Protein AF-D7F5A8-F1 (afdb_monomer)

pLDDT: mean 96.73, std 1.99, range [87.94, 98.25]

Solvent-accessible surface are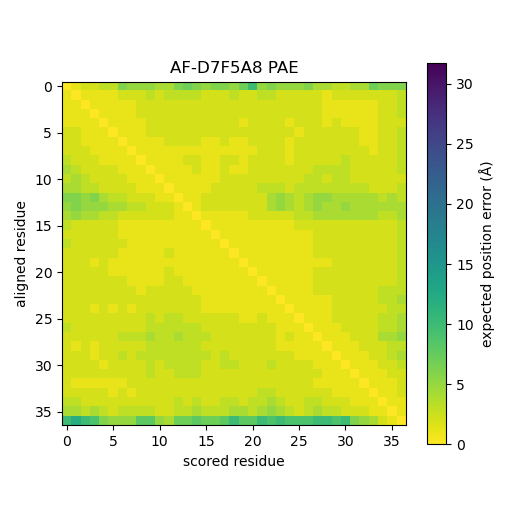a (backbone atoms only — not comparable to full-atom values): 2776 Å² total; per-residue (Å²): 139,86,88,83,88,82,85,75,54,58,61,96,73,69,51,26,64,59,54,41,54,77,70,50,76,50,79,91,59,93,78,87,87,86,87,88,134

Organism: Aegilops comosa (NCBI:txid4485)

Radius of gyration: 10.57 Å; Cα contacts (8 Å, |Δi|>4): 13; chains: 1; bounding box: 20×13×29 Å

Se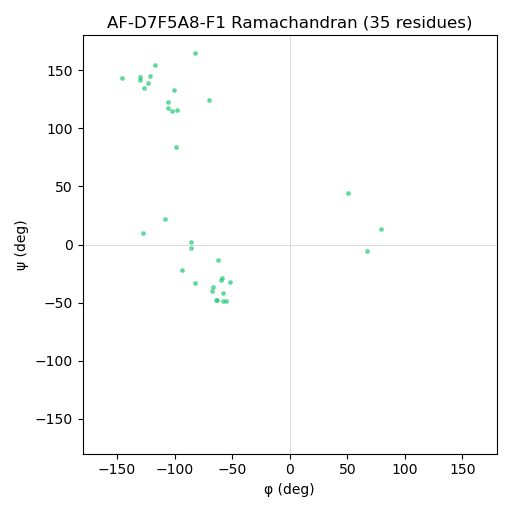quence (37 aa):
GTVALLFQPAEEGGGGAKKMVEAGAVENIEVMFGLHV

Foldseek 3Di:
DDDDDDDFPPVVVVCRVVVCVVVVVCVPPPDDDDDDD

Mean predicted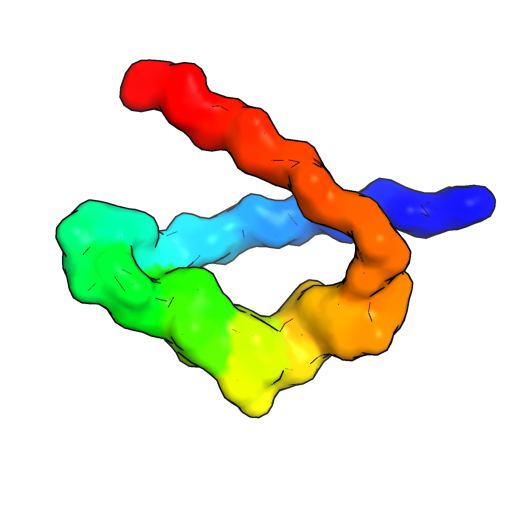 aligned error: 2.11 Å

InterPro domains:
  IPR002933 Peptidase M20 [PF01546] (1-37)
  IPR017439 Amidohydrolase [PTHR11014] (1-37)

Secondary structure (DSSP, 8-state):
----------TTTT-HHHHHHHTTTTTT-S-------

Structure (mmCIF, N/CA/C/O backbone):
data_AF-D7F5A8-F1
#
_entry.id   AF-D7F5A8-F1
#
loop_
_atom_site.group_PDB
_atom_site.id
_atom_site.type_symbol
_atom_site.label_atom_id
_atom_site.label_alt_id
_atom_site.label_comp_id
_atom_site.label_asym_id
_atom_site.label_entity_id
_atom_site.label_seq_id
_atom_site.pdbx_PDB_ins_code
_atom_site.Cartn_x
_atom_site.Cartn_y
_atom_site.Cartn_z
_atom_site.occupancy
_atom_site.B_iso_or_equiv
_atom_site.auth_seq_id
_atom_site.auth_comp_id
_atom_site.auth_asym_id
_atom_site.auth_atom_id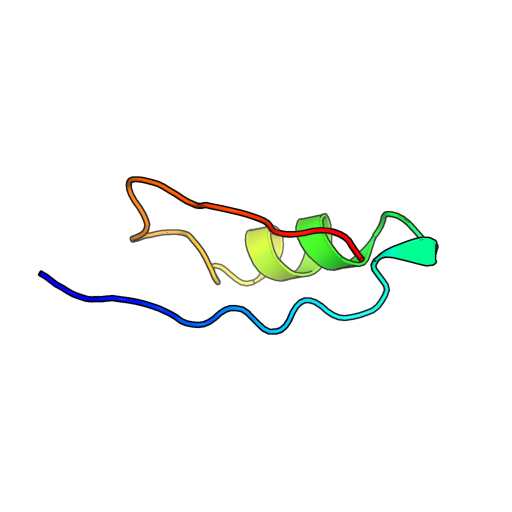
_atom_site.pdbx_PDB_model_num
ATOM 1 N N . GLY A 1 1 ? -11.292 1.534 15.569 1.00 91.31 1 GLY A N 1
ATOM 2 C CA . GLY A 1 1 ? -10.648 1.017 14.347 1.00 91.31 1 GLY A CA 1
ATOM 3 C C . GLY A 1 1 ? -9.852 2.128 13.701 1.00 91.31 1 GLY A C 1
ATOM 4 O O . GLY A 1 1 ? -10.054 3.281 14.068 1.00 91.31 1 GLY A O 1
ATOM 5 N N . THR A 1 2 ? -8.977 1.788 12.763 1.00 97.69 2 THR A N 1
ATOM 6 C CA . THR A 1 2 ? -8.104 2.743 12.069 1.00 97.69 2 THR A CA 1
ATOM 7 C C . THR A 1 2 ? -8.284 2.559 10.571 1.00 97.69 2 THR A C 1
ATOM 9 O O . THR A 1 2 ? -8.299 1.428 10.097 1.00 97.69 2 THR A O 1
ATOM 12 N N . VAL A 1 3 ? -8.423 3.660 9.836 1.00 97.31 3 VAL A N 1
ATOM 13 C CA . VAL A 1 3 ? -8.418 3.654 8.370 1.00 97.31 3 VAL A CA 1
ATOM 14 C C . VAL A 1 3 ? -7.085 4.226 7.912 1.00 97.31 3 VAL A C 1
ATOM 16 O O . VAL A 1 3 ? -6.741 5.350 8.276 1.00 97.31 3 VAL A O 1
ATOM 19 N N . ALA A 1 4 ? -6.337 3.450 7.131 1.00 97.38 4 ALA A N 1
ATOM 20 C CA . ALA A 1 4 ? -5.106 3.891 6.489 1.00 97.38 4 ALA A CA 1
ATOM 21 C C . ALA A 1 4 ? -5.386 4.239 5.022 1.00 97.38 4 ALA A C 1
ATOM 23 O O . ALA A 1 4 ? -6.031 3.469 4.312 1.00 97.38 4 ALA A O 1
ATOM 24 N N . LEU A 1 5 ? -4.892 5.393 4.570 1.00 97.69 5 LEU A N 1
ATOM 25 C CA . LEU A 1 5 ? -4.937 5.793 3.164 1.00 97.6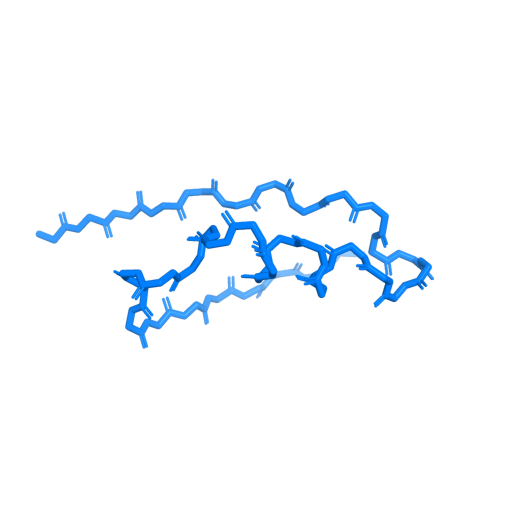9 5 LEU A CA 1
ATOM 26 C C . LEU A 1 5 ? -3.588 5.470 2.519 1.00 97.69 5 LEU A C 1
ATOM 28 O O . LEU A 1 5 ? -2.562 6.027 2.909 1.00 97.69 5 LEU A O 1
ATOM 32 N N . LEU A 1 6 ? -3.592 4.558 1.548 1.00 96.56 6 LEU A N 1
ATOM 33 C CA . LEU A 1 6 ? -2.396 4.110 0.840 1.00 96.56 6 LEU A CA 1
ATOM 34 C C . LEU A 1 6 ? -2.325 4.770 -0.536 1.00 96.56 6 LEU A C 1
ATOM 36 O O . LEU A 1 6 ? -3.151 4.512 -1.407 1.00 96.56 6 LEU A O 1
ATOM 40 N N . PHE A 1 7 ? -1.304 5.598 -0.735 1.00 96.62 7 PHE A N 1
ATOM 41 C CA . PHE A 1 7 ? -1.013 6.232 -2.018 1.00 96.62 7 PHE A CA 1
ATOM 42 C C . PHE A 1 7 ? 0.094 5.443 -2.723 1.00 96.62 7 PHE A C 1
ATOM 44 O O . PHE A 1 7 ? 1.276 5.759 -2.590 1.00 96.62 7 PHE A O 1
ATOM 51 N N . GLN A 1 8 ? -0.291 4.369 -3.417 1.00 97.69 8 GLN A N 1
ATOM 52 C CA . GLN A 1 8 ? 0.654 3.494 -4.108 1.00 97.69 8 GLN A CA 1
ATOM 53 C C . GLN A 1 8 ? 1.276 4.191 -5.333 1.00 97.69 8 GLN A C 1
ATOM 55 O O . GLN A 1 8 ? 0.539 4.611 -6.224 1.00 97.69 8 GLN A O 1
ATOM 60 N N . PRO A 1 9 ? 2.616 4.279 -5.438 1.00 97.38 9 PRO A N 1
ATOM 61 C CA . PRO A 1 9 ? 3.278 4.773 -6.642 1.00 97.38 9 PRO A CA 1
ATOM 62 C C . PRO A 1 9 ? 3.416 3.673 -7.704 1.00 97.38 9 PRO A C 1
ATOM 64 O O . PRO A 1 9 ? 3.337 2.491 -7.386 1.00 97.38 9 PRO A O 1
ATOM 67 N N . ALA A 1 10 ? 3.721 4.057 -8.948 1.00 97.00 10 ALA A N 1
ATOM 68 C CA . ALA A 1 10 ? 4.174 3.145 -10.010 1.00 97.00 10 ALA A CA 1
ATOM 69 C C . ALA A 1 10 ? 3.288 1.891 -10.205 1.00 97.00 10 ALA A C 1
ATOM 71 O O . ALA A 1 10 ? 3.800 0.775 -10.333 1.00 97.00 10 ALA A O 1
ATOM 72 N N . GLU A 1 11 ? 1.966 2.085 -10.202 1.00 96.75 11 GLU A N 1
ATOM 73 C CA . GLU A 1 11 ? 0.973 1.025 -10.428 1.00 96.75 11 GLU A CA 1
ATOM 74 C C . GLU A 1 11 ? 1.101 0.424 -11.834 1.00 96.75 11 GLU A C 1
ATOM 76 O O . GLU A 1 11 ? 1.286 -0.784 -11.941 1.00 96.75 11 GLU A O 1
ATOM 81 N N . GLU A 1 12 ? 1.194 1.273 -12.861 1.00 96.12 12 GLU A N 1
ATOM 82 C CA . GLU A 1 12 ? 1.361 0.896 -14.277 1.00 96.12 12 GLU A CA 1
ATOM 83 C C . GLU A 1 12 ? 2.533 -0.069 -14.530 1.00 96.12 12 GLU A C 1
ATOM 85 O O . GLU A 1 12 ? 2.507 -0.909 -15.427 1.00 96.12 12 GLU A O 1
ATOM 90 N N . GLY A 1 13 ? 3.600 0.044 -13.731 1.00 94.88 13 GLY A N 1
ATOM 91 C CA . GLY A 1 13 ? 4.780 -0.818 -13.831 1.00 94.88 13 GLY A CA 1
ATOM 92 C C . GLY A 1 13 ? 4.664 -2.136 -13.058 1.00 94.88 13 GLY A C 1
ATOM 93 O O . GLY A 1 13 ? 5.617 -2.913 -13.043 1.00 94.88 13 GLY A O 1
ATOM 94 N N . GLY A 1 14 ? 3.566 -2.362 -12.333 1.00 93.75 14 GLY A N 1
ATOM 95 C CA . GLY A 1 14 ? 3.306 -3.547 -11.505 1.00 93.75 14 GLY A CA 1
ATOM 96 C C . GLY A 1 14 ? 4.213 -3.717 -10.274 1.00 93.75 14 GLY A C 1
ATOM 97 O O . GLY A 1 14 ? 4.011 -4.629 -9.474 1.00 93.75 14 GLY A O 1
ATOM 98 N N . GLY A 1 15 ? 5.227 -2.864 -10.094 1.00 96.56 15 GLY A N 1
ATOM 99 C CA . GLY A 1 15 ? 6.243 -3.006 -9.043 1.00 96.56 15 GLY A CA 1
ATOM 100 C C . GLY A 1 15 ? 5.953 -2.238 -7.751 1.00 96.56 15 GLY A C 1
ATOM 101 O O . GLY A 1 15 ? 6.494 -2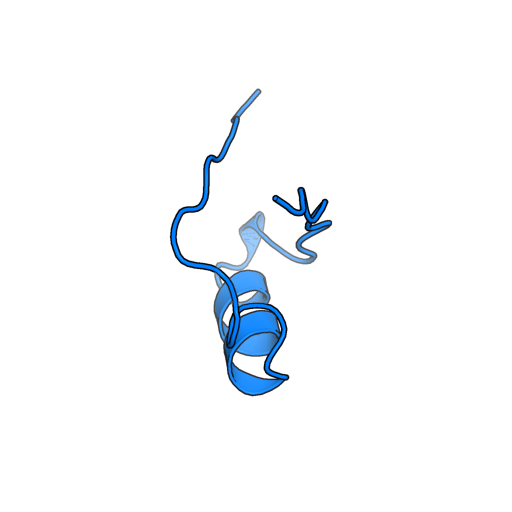.591 -6.699 1.00 96.56 15 GLY A O 1
ATOM 102 N N . GLY A 1 16 ? 5.110 -1.204 -7.810 1.00 98.00 16 GLY A N 1
ATOM 103 C CA . GLY A 1 16 ? 4.846 -0.303 -6.685 1.00 98.00 16 GLY A CA 1
ATOM 104 C C . GLY A 1 16 ? 4.315 -1.006 -5.440 1.00 98.00 16 GLY A C 1
ATOM 105 O O . GLY A 1 16 ? 4.867 -0.846 -4.350 1.00 98.00 16 GLY A O 1
ATOM 106 N N . ALA A 1 17 ? 3.301 -1.854 -5.623 1.00 97.56 17 ALA A N 1
ATOM 107 C CA . ALA A 1 17 ? 2.694 -2.634 -4.548 1.00 97.56 17 ALA A CA 1
ATOM 108 C C . ALA A 1 17 ? 3.732 -3.488 -3.801 1.00 97.56 17 ALA A C 1
ATOM 110 O O . ALA A 1 17 ? 3.829 -3.429 -2.576 1.00 97.56 17 ALA A O 1
ATOM 111 N N . LYS A 1 18 ? 4.572 -4.229 -4.540 1.00 97.81 18 LYS A N 1
ATOM 112 C CA . LYS A 1 18 ? 5.608 -5.095 -3.957 1.00 97.81 18 LYS A CA 1
ATOM 113 C C . LYS A 1 18 ? 6.577 -4.303 -3.076 1.00 97.81 18 LYS A C 1
ATOM 115 O O . LYS A 1 18 ? 6.906 -4.755 -1.983 1.00 97.81 18 LYS A O 1
ATOM 120 N N . LYS A 1 19 ? 6.993 -3.109 -3.513 1.00 98.06 19 LYS A N 1
ATOM 121 C CA . LYS A 1 19 ? 7.889 -2.241 -2.733 1.00 98.06 19 LYS A CA 1
ATOM 122 C C . LYS A 1 19 ? 7.252 -1.700 -1.460 1.00 98.06 19 LYS A C 1
ATOM 124 O O . LYS A 1 19 ? 7.937 -1.617 -0.446 1.00 98.06 19 LYS A O 1
ATOM 129 N N . MET A 1 20 ? 5.960 -1.384 -1.481 1.00 98.00 20 MET A N 1
ATOM 130 C CA . MET A 1 20 ? 5.250 -0.971 -0.268 1.00 98.00 20 MET A CA 1
ATOM 131 C C . MET A 1 20 ? 5.115 -2.114 0.743 1.00 98.00 20 MET A C 1
ATOM 133 O O . MET A 1 20 ? 5.298 -1.887 1.937 1.00 98.00 20 MET A O 1
ATOM 137 N N . VAL A 1 21 ? 4.850 -3.338 0.275 1.00 97.88 21 VAL A N 1
ATOM 138 C CA . VAL A 1 21 ? 4.799 -4.529 1.139 1.00 97.88 21 VAL A CA 1
ATOM 139 C C . VAL A 1 21 ? 6.168 -4.816 1.756 1.00 97.88 21 VAL A C 1
ATOM 141 O O . VAL A 1 21 ? 6.255 -4.984 2.967 1.00 97.88 21 VAL A O 1
ATOM 144 N N . GLU A 1 22 ? 7.241 -4.803 0.957 1.00 98.25 22 GLU A N 1
ATOM 145 C CA . GLU A 1 22 ? 8.622 -4.973 1.446 1.00 98.25 22 GLU A CA 1
ATOM 146 C C . GLU A 1 22 ? 9.021 -3.902 2.483 1.00 98.25 22 GLU A C 1
ATOM 148 O O . GLU A 1 22 ? 9.840 -4.172 3.355 1.00 98.25 22 GLU A O 1
ATOM 153 N N . ALA A 1 23 ? 8.438 -2.702 2.404 1.00 97.94 23 ALA A N 1
ATOM 154 C CA . ALA A 1 23 ? 8.653 -1.607 3.353 1.00 97.94 23 ALA A CA 1
ATOM 155 C C . ALA A 1 23 ? 7.743 -1.663 4.599 1.00 97.94 23 ALA A C 1
ATOM 157 O O . ALA A 1 23 ? 7.780 -0.745 5.416 1.00 97.94 23 ALA A O 1
ATOM 1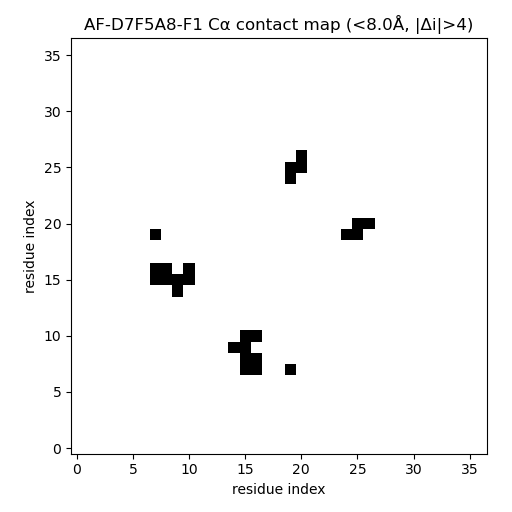58 N N . GLY A 1 24 ? 6.903 -2.694 4.733 1.00 98.06 24 GLY A N 1
ATOM 159 C CA . GLY A 1 24 ? 6.028 -2.892 5.890 1.00 98.06 24 GLY A CA 1
ATOM 160 C C . GLY A 1 24 ? 4.751 -2.041 5.892 1.00 98.06 24 GLY A C 1
ATOM 161 O O . GLY A 1 24 ? 4.054 -1.969 6.904 1.00 98.06 2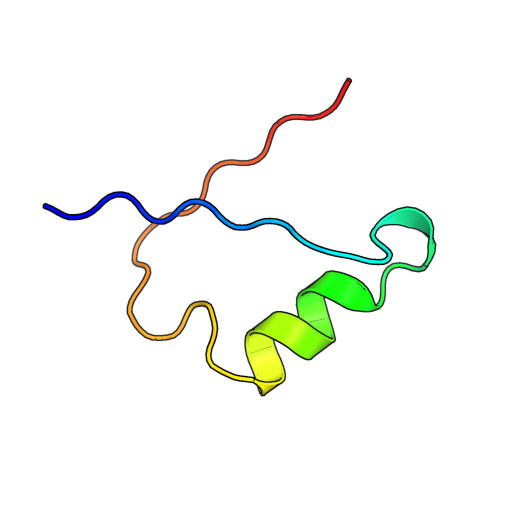4 GLY A O 1
ATOM 162 N N . ALA A 1 25 ? 4.385 -1.414 4.767 1.00 97.56 25 ALA A N 1
ATOM 163 C CA . ALA A 1 25 ? 3.261 -0.468 4.698 1.00 97.56 25 ALA A CA 1
ATOM 164 C C . ALA A 1 25 ? 1.885 -1.081 5.033 1.00 97.56 25 ALA A C 1
ATOM 166 O O . ALA A 1 25 ? 0.916 -0.347 5.223 1.00 97.56 25 ALA A O 1
ATOM 167 N N . VAL A 1 26 ? 1.786 -2.414 5.080 1.00 97.00 26 VAL A N 1
ATOM 168 C CA . VAL A 1 26 ? 0.531 -3.154 5.281 1.00 97.00 26 VAL A CA 1
ATOM 169 C C . VAL A 1 26 ? 0.588 -4.178 6.422 1.00 97.00 26 VAL A C 1
ATOM 171 O O . VAL A 1 26 ? -0.347 -4.955 6.570 1.00 97.00 26 VAL A O 1
ATOM 174 N N . GLU A 1 27 ? 1.638 -4.191 7.252 1.00 97.31 27 GLU A N 1
ATOM 175 C CA . GLU A 1 27 ? 1.835 -5.229 8.290 1.00 97.31 27 GLU A CA 1
ATOM 176 C C . GLU A 1 27 ? 0.704 -5.305 9.327 1.00 97.31 27 GLU A C 1
ATOM 178 O O . GLU A 1 27 ? 0.408 -6.376 9.845 1.00 97.31 27 GLU A O 1
ATOM 183 N N . ASN A 1 28 ? 0.048 -4.176 9.607 1.00 96.81 28 ASN A N 1
ATOM 184 C CA . ASN A 1 28 ? -1.041 -4.071 10.584 1.00 96.81 28 ASN A CA 1
ATOM 185 C C . ASN A 1 28 ? -2.417 -3.873 9.919 1.00 96.81 28 ASN A C 1
ATOM 187 O O . ASN A 1 28 ? -3.330 -3.324 10.539 1.00 96.81 28 ASN A O 1
ATOM 191 N N . ILE A 1 29 ? -2.558 -4.254 8.644 1.00 97.69 29 ILE A N 1
ATOM 192 C CA . ILE A 1 29 ? -3.790 -4.087 7.866 1.00 97.69 29 ILE A CA 1
ATOM 193 C C . ILE A 1 29 ? -4.484 -5.442 7.700 1.00 97.69 29 ILE A C 1
ATOM 195 O O . ILE A 1 29 ? -3.950 -6.354 7.081 1.00 97.69 29 ILE A O 1
ATOM 199 N N . GLU A 1 30 ? -5.700 -5.559 8.232 1.00 97.88 30 GLU A N 1
ATOM 200 C CA . GLU A 1 30 ? -6.515 -6.782 8.154 1.00 97.88 30 GLU A CA 1
ATOM 201 C C . GLU A 1 30 ? -7.276 -6.902 6.824 1.00 97.88 30 GLU A C 1
ATOM 203 O O . GLU A 1 30 ? -7.474 -7.997 6.301 1.00 97.88 30 GLU A O 1
ATOM 208 N N . VAL A 1 31 ? -7.696 -5.768 6.258 1.00 97.75 31 VAL A N 1
ATOM 209 C CA . VAL A 1 31 ? -8.459 -5.704 5.009 1.00 97.75 31 VAL A CA 1
ATOM 210 C C . VAL A 1 31 ? -8.083 -4.458 4.215 1.00 97.75 31 VAL A C 1
ATOM 212 O O . VAL A 1 31 ? -7.846 -3.391 4.783 1.00 97.75 31 VAL A O 1
ATOM 215 N N . MET A 1 32 ? -8.046 -4.589 2.890 1.00 97.12 32 MET A N 1
ATOM 216 C CA . MET A 1 32 ? -7.759 -3.500 1.962 1.00 97.12 32 MET A CA 1
ATOM 217 C C . MET A 1 32 ? -8.816 -3.452 0.860 1.00 97.12 32 MET A C 1
ATOM 219 O O . MET A 1 32 ? -9.281 -4.486 0.386 1.00 97.12 32 MET A O 1
ATOM 223 N N . PHE A 1 33 ? -9.160 -2.240 0.436 1.00 97.94 33 PHE A N 1
ATOM 224 C CA . PHE A 1 33 ? -10.058 -1.979 -0.682 1.00 97.94 33 PHE A CA 1
ATOM 225 C C . PHE A 1 33 ? -9.325 -1.117 -1.710 1.00 97.94 33 PHE A C 1
ATOM 227 O O . PHE A 1 33 ? -8.602 -0.194 -1.334 1.00 97.94 33 PHE A O 1
ATOM 234 N N . GLY A 1 34 ? -9.511 -1.423 -2.992 1.00 96.56 34 GLY A N 1
ATOM 235 C CA . GLY A 1 34 ? -8.977 -0.651 -4.113 1.00 96.56 34 GLY A CA 1
ATOM 236 C C . GLY A 1 34 ? -10.101 -0.075 -4.971 1.00 96.56 34 GLY A C 1
ATOM 237 O O . GLY A 1 34 ? -11.203 -0.623 -5.008 1.00 96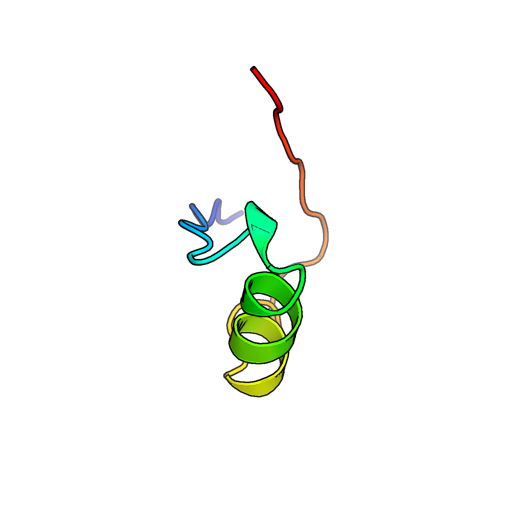.56 34 GLY A O 1
ATOM 238 N N . LEU A 1 35 ? -9.809 1.021 -5.665 1.00 96.56 35 LEU A N 1
ATOM 239 C CA . LEU A 1 35 ? -10.681 1.637 -6.663 1.00 96.56 35 LEU A CA 1
ATOM 240 C C . LEU A 1 35 ? -9.864 1.871 -7.937 1.00 96.56 35 LEU A C 1
ATOM 242 O O . LEU A 1 35 ? -8.700 2.255 -7.853 1.00 96.56 35 LEU A O 1
ATOM 246 N N . HIS A 1 36 ? -10.484 1.655 -9.093 1.00 94.75 36 HIS A N 1
ATOM 247 C CA . HIS A 1 36 ? -9.919 1.945 -10.408 1.00 94.75 36 HIS A CA 1
ATOM 248 C C . HIS A 1 36 ? -10.839 2.924 -11.142 1.00 94.75 36 HIS A C 1
ATOM 250 O O . HIS A 1 36 ? -12.061 2.859 -10.964 1.00 94.75 36 HIS A O 1
ATOM 256 N N . VAL A 1 37 ? -10.253 3.828 -11.926 1.00 87.94 37 VAL A N 1
ATOM 257 C CA . VAL A 1 37 ? -10.945 4.860 -12.714 1.00 87.94 37 VAL A CA 1
ATOM 258 C C . VAL A 1 37 ? -10.418 4.886 -14.134 1.00 87.94 37 VAL A C 1
ATOM 260 O O . VAL A 1 37 ? -9.195 4.695 -14.293 1.00 87.94 37 VAL A O 1
#